Protein AF-A0A439CLV7-F1 (afdb_monomer_lite)

Sequence (83 aa):
MRVNENLAISTPQVLLVPYDPHHVGRYHQWMQNEDLREATASDLLTLEEEYENQQSWRTAHDKLTFIVCQPAAASPTSAGSED

Secondary structure (DSSP, 8-state):
--TTTT--EE-SS-EEEE--GGGHHHHHHHTT-HHHHHHHT-----HHHHHHHHHHHHH-SS---EEEEPPPPPP--------

Foldseek 3Di:
DAPCQQPWDADQFKIWDADDPVCLVVVLVQLVDPVSCVVVVHDNDDSVVSSVVSVCQSPDPPHGDTDIDGHDPPDPDPPPPDD

Radius of gyration: 17.18 Å; chains: 1; bounding box: 36×41×47 Å

Structure (mmCIF, N/CA/C/O backbone):
data_AF-A0A439CLV7-F1
#
_entry.id   AF-A0A439CLV7-F1
#
loop_
_atom_site.group_PDB
_atom_site.id
_atom_site.type_symbol
_atom_site.label_atom_id
_atom_site.label_alt_id
_atom_site.label_comp_id
_atom_site.label_asym_id
_atom_site.label_entity_id
_atom_site.label_seq_id
_atom_site.pdbx_PDB_ins_code
_atom_site.Cartn_x
_atom_site.Cartn_y
_atom_site.Cartn_z
_atom_site.occupancy
_atom_site.B_iso_or_equiv
_atom_site.auth_seq_id
_atom_site.auth_comp_id
_atom_site.auth_asym_id
_atom_site.auth_atom_id
_atom_site.pdbx_PDB_model_num
ATOM 1 N N . MET A 1 1 ? -10.419 -2.003 -6.697 1.00 82.06 1 MET A N 1
ATOM 2 C CA . MET A 1 1 ? -10.841 -1.089 -5.639 1.00 82.06 1 MET A CA 1
ATOM 3 C C . MET A 1 1 ? -11.733 0.028 -6.199 1.00 82.06 1 MET A C 1
ATOM 5 O O . MET A 1 1 ? -11.453 1.201 -5.979 1.00 82.06 1 MET A O 1
ATOM 9 N N . ARG A 1 2 ? -12.806 -0.294 -6.944 1.00 80.38 2 ARG A N 1
ATOM 10 C CA . ARG A 1 2 ? -13.732 0.746 -7.452 1.00 80.38 2 ARG A CA 1
ATOM 11 C C . ARG A 1 2 ? -14.754 1.192 -6.407 1.00 80.38 2 ARG A C 1
ATOM 13 O O . ARG A 1 2 ? -15.118 2.354 -6.372 1.00 80.38 2 ARG A O 1
ATOM 20 N N . VAL A 1 3 ? -15.215 0.274 -5.557 1.00 85.69 3 VAL A N 1
ATOM 21 C CA . VAL A 1 3 ? -16.316 0.538 -4.613 1.00 85.69 3 VAL A CA 1
ATOM 22 C C . VAL A 1 3 ? -15.870 1.383 -3.416 1.00 85.69 3 VAL A C 1
ATOM 24 O O . VAL A 1 3 ? -16.598 2.265 -2.979 1.00 85.69 3 VAL A O 1
ATOM 27 N N . ASN A 1 4 ? -14.673 1.137 -2.887 1.00 82.50 4 ASN A N 1
ATOM 28 C CA . ASN A 1 4 ? -14.124 1.812 -1.704 1.00 82.50 4 ASN A CA 1
ATOM 29 C C . ASN A 1 4 ? -13.086 2.885 -2.061 1.00 82.50 4 ASN A C 1
ATOM 31 O O . ASN A 1 4 ? -12.261 3.245 -1.228 1.00 82.50 4 ASN A O 1
ATOM 35 N N . GLU A 1 5 ? -13.104 3.380 -3.295 1.00 87.56 5 GLU A N 1
ATOM 36 C CA . GLU A 1 5 ? -12.038 4.234 -3.804 1.00 87.56 5 GLU A CA 1
ATOM 37 C C . GLU A 1 5 ? -11.835 5.550 -3.051 1.00 87.56 5 GLU A C 1
ATOM 39 O O . GLU A 1 5 ? -10.719 6.048 -2.989 1.00 87.56 5 GLU A O 1
ATOM 44 N N . ASN A 1 6 ? -12.904 6.076 -2.457 1.00 91.56 6 ASN A N 1
ATOM 45 C CA . ASN A 1 6 ? -12.896 7.302 -1.662 1.00 91.56 6 ASN A CA 1
ATOM 46 C C . ASN A 1 6 ? -13.255 7.028 -0.192 1.00 91.56 6 ASN A C 1
ATOM 48 O O . ASN A 1 6 ? -13.664 7.937 0.529 1.00 91.56 6 ASN A O 1
ATOM 52 N N . LEU A 1 7 ? -13.172 5.769 0.250 1.00 93.25 7 LEU A N 1
ATOM 53 C CA . LEU A 1 7 ? -13.590 5.364 1.588 1.00 93.25 7 LEU A CA 1
ATOM 54 C C . LEU A 1 7 ? -12.371 5.129 2.477 1.00 93.25 7 LEU A C 1
ATOM 56 O O . LEU A 1 7 ? -11.690 4.115 2.348 1.00 93.25 7 LEU A O 1
ATOM 60 N N . ALA A 1 8 ? -12.141 6.038 3.420 1.00 95.38 8 ALA A N 1
ATOM 61 C CA . ALA A 1 8 ? -11.262 5.790 4.555 1.00 95.38 8 ALA A CA 1
ATOM 62 C C . ALA A 1 8 ? -12.067 5.223 5.737 1.00 95.38 8 ALA A C 1
ATOM 64 O O . ALA A 1 8 ? -13.201 5.639 5.979 1.00 95.38 8 ALA A O 1
ATOM 65 N N . ILE A 1 9 ? -11.471 4.297 6.490 1.00 95.56 9 ILE A N 1
ATOM 66 C CA . ILE A 1 9 ? -12.053 3.726 7.712 1.00 95.56 9 ILE A CA 1
ATOM 67 C C . ILE A 1 9 ? -11.216 4.208 8.892 1.00 95.56 9 ILE A C 1
ATOM 69 O O . ILE A 1 9 ? -10.032 3.895 8.983 1.00 95.56 9 ILE A O 1
ATOM 73 N N . SER A 1 10 ? -11.825 4.970 9.798 1.00 96.62 10 SER A N 1
ATOM 74 C CA . SER A 1 10 ? -11.146 5.530 10.967 1.00 96.62 10 SER A CA 1
ATOM 75 C C . SER A 1 10 ? -11.703 4.931 12.254 1.00 96.62 10 SER A C 1
ATOM 77 O O . SER A 1 10 ? -12.915 4.893 12.460 1.00 96.62 10 SER A O 1
ATOM 79 N N . THR A 1 11 ? -10.808 4.462 13.119 1.00 95.56 11 THR A N 1
ATOM 80 C CA . THR A 1 11 ? -11.116 3.954 14.460 1.00 95.56 11 THR A CA 1
ATOM 81 C C . THR A 1 11 ? -10.115 4.534 15.467 1.00 95.56 11 THR A C 1
ATOM 83 O O . THR A 1 11 ? -9.067 5.039 15.057 1.00 95.56 11 THR A O 1
ATOM 86 N N . PRO A 1 12 ? -10.354 4.405 16.785 1.00 95.25 12 PRO A N 1
ATOM 87 C CA . PRO A 1 12 ? -9.367 4.802 17.793 1.00 95.25 12 PRO A CA 1
ATOM 88 C C . PRO A 1 12 ? -8.039 4.029 17.731 1.00 95.25 12 PRO A C 1
ATOM 90 O O . PRO A 1 12 ? -7.055 4.476 18.311 1.00 95.25 12 PRO A O 1
ATOM 93 N N . GLN A 1 13 ? -8.002 2.867 17.069 1.00 95.56 13 GLN A N 1
ATOM 94 C CA . GLN A 1 13 ? -6.822 1.995 17.017 1.00 95.56 13 GLN A CA 1
ATOM 95 C C . GLN A 1 13 ? -6.077 2.060 15.682 1.00 95.56 13 GLN A C 1
ATOM 97 O O . GLN A 1 13 ? -4.871 1.837 15.646 1.00 95.56 13 GLN A O 1
ATOM 102 N N . VAL A 1 14 ? -6.783 2.339 14.586 1.00 96.75 14 VAL A N 1
ATOM 103 C CA . VAL A 1 14 ? -6.227 2.286 13.232 1.00 96.75 14 VAL A CA 1
ATOM 104 C C . VAL A 1 14 ? -6.978 3.207 12.279 1.00 96.75 14 VAL A C 1
ATOM 106 O O . 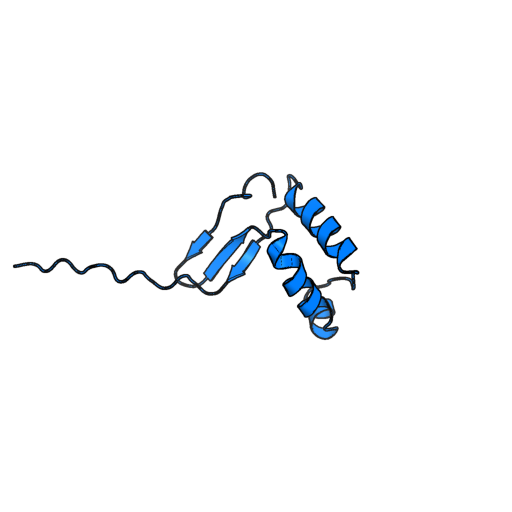VAL A 1 14 ? -8.199 3.372 12.383 1.00 96.75 14 VAL A O 1
ATOM 109 N N . LEU A 1 15 ? -6.240 3.767 11.323 1.00 97.00 15 LEU A N 1
ATOM 110 C CA . LEU A 1 15 ? -6.779 4.422 10.138 1.00 97.00 15 LEU A CA 1
ATOM 111 C C . LEU A 1 15 ? -6.440 3.572 8.910 1.00 97.00 15 LEU A C 1
ATOM 113 O O . LEU A 1 15 ? -5.278 3.254 8.678 1.00 97.00 15 LEU A O 1
ATOM 117 N N . LEU A 1 16 ? -7.442 3.227 8.111 1.00 96.81 16 LEU A N 1
ATOM 118 C CA . LEU A 1 16 ? -7.271 2.568 6.820 1.00 96.81 16 LEU A CA 1
ATOM 119 C C . LEU A 1 16 ? -7.609 3.570 5.722 1.00 96.81 16 LEU A C 1
ATOM 121 O O . LEU A 1 16 ? -8.737 4.065 5.672 1.00 96.81 16 LEU A O 1
ATOM 125 N N . VAL A 1 17 ? -6.655 3.866 4.844 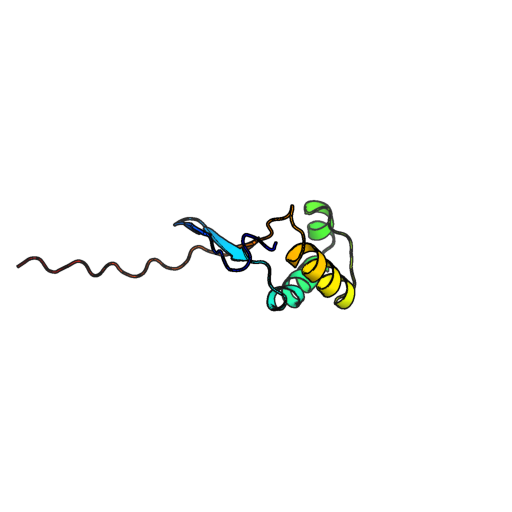1.00 96.06 17 VAL A N 1
ATOM 126 C CA . VAL A 1 17 ? -6.871 4.746 3.682 1.00 96.06 17 VAL A CA 1
ATOM 127 C C . VAL A 1 17 ? -6.781 3.947 2.384 1.00 96.06 17 VAL A C 1
ATOM 129 O O . VAL A 1 17 ? -6.042 2.960 2.348 1.00 96.06 17 VAL A O 1
ATOM 132 N N . PRO A 1 18 ? -7.507 4.322 1.318 1.00 95.88 18 PRO A N 1
ATOM 133 C CA . PRO A 1 18 ? -7.359 3.685 0.013 1.00 95.88 18 PRO A CA 1
ATOM 134 C C . PRO A 1 18 ? -5.897 3.669 -0.459 1.00 95.88 18 PRO A C 1
ATOM 136 O O . PRO A 1 18 ? -5.166 4.651 -0.316 1.00 95.88 18 PRO A O 1
ATOM 139 N N . TYR A 1 19 ? -5.453 2.545 -1.026 1.00 95.19 19 TYR A N 1
ATOM 140 C CA . TYR A 1 19 ? -4.121 2.460 -1.629 1.00 95.19 19 TYR A CA 1
ATOM 141 C C . TYR A 1 19 ? -4.060 3.216 -2.969 1.00 95.19 19 TYR A C 1
ATOM 143 O O . TYR A 1 19 ? -4.461 2.696 -4.012 1.00 95.19 19 TYR A O 1
ATOM 151 N N . ASP A 1 20 ? -3.553 4.449 -2.919 1.00 95.12 20 ASP A N 1
ATOM 152 C CA . ASP A 1 20 ? -3.387 5.353 -4.071 1.00 95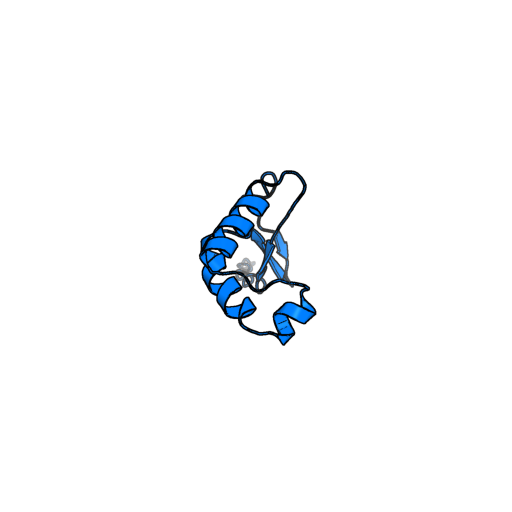.12 20 ASP A CA 1
ATOM 153 C C . ASP A 1 20 ? -1.953 5.427 -4.641 1.00 95.12 20 ASP A C 1
ATOM 155 O O . ASP A 1 20 ? -0.999 5.114 -3.922 1.00 95.12 20 ASP A O 1
ATOM 159 N N . PRO A 1 21 ? -1.768 5.927 -5.887 1.00 96.38 21 PRO A N 1
ATOM 160 C CA . PRO A 1 21 ? -0.471 5.948 -6.577 1.00 96.38 21 PRO A CA 1
ATOM 161 C C . PRO A 1 21 ? 0.669 6.625 -5.806 1.00 96.38 21 PRO A C 1
ATOM 163 O O . PRO A 1 21 ? 1.818 6.209 -5.895 1.00 96.38 21 PRO A O 1
ATOM 166 N N . HIS A 1 22 ? 0.376 7.649 -5.001 1.00 96.62 22 HIS A N 1
ATOM 167 C CA . HIS A 1 22 ? 1.403 8.355 -4.227 1.00 96.62 22 HIS A CA 1
ATOM 168 C C . HIS A 1 22 ? 2.039 7.492 -3.119 1.00 96.62 22 HIS A C 1
ATOM 170 O O . HIS A 1 22 ? 3.102 7.840 -2.605 1.00 96.62 22 HIS A O 1
ATOM 176 N N . HIS A 1 23 ? 1.424 6.363 -2.755 1.00 97.06 23 HIS A N 1
ATOM 177 C CA . HIS A 1 23 ? 1.992 5.401 -1.810 1.00 97.06 23 HIS A CA 1
ATOM 178 C C . HIS A 1 23 ? 3.007 4.449 -2.459 1.00 97.06 23 HIS A C 1
ATOM 180 O O . HIS A 1 23 ? 3.853 3.907 -1.746 1.00 97.06 23 HIS A O 1
ATOM 186 N N . VAL A 1 24 ? 2.950 4.262 -3.785 1.00 97.81 24 VAL A N 1
ATOM 187 C CA . VAL A 1 24 ? 3.739 3.256 -4.521 1.00 97.81 24 VAL A CA 1
ATOM 188 C C . VAL A 1 24 ? 5.233 3.423 -4.266 1.00 97.81 24 VAL A C 1
ATOM 190 O O . VAL A 1 24 ? 5.909 2.459 -3.932 1.00 97.81 24 VAL A O 1
ATOM 193 N N . GLY A 1 25 ? 5.752 4.654 -4.313 1.00 98.00 25 GLY A N 1
ATOM 194 C CA . GLY A 1 25 ? 7.178 4.903 -4.080 1.00 98.00 25 GLY A CA 1
ATOM 195 C C . GLY A 1 25 ? 7.662 4.454 -2.694 1.00 98.00 25 GLY A C 1
ATOM 196 O O . GLY A 1 25 ? 8.754 3.903 -2.571 1.00 98.00 25 GLY A O 1
ATOM 197 N N . ARG A 1 26 ? 6.844 4.639 -1.649 1.00 96.94 26 ARG A N 1
ATOM 198 C CA . ARG A 1 26 ? 7.168 4.173 -0.292 1.00 96.94 26 ARG A CA 1
ATOM 199 C C . ARG A 1 26 ? 7.028 2.656 -0.172 1.00 96.94 26 ARG A C 1
ATOM 201 O O . ARG A 1 26 ? 7.890 2.024 0.427 1.00 96.94 26 ARG A O 1
ATOM 208 N N . TYR A 1 27 ? 5.971 2.084 -0.743 1.00 95.81 27 TYR A N 1
ATOM 209 C CA . TYR A 1 27 ? 5.772 0.636 -0.761 1.00 95.81 27 TYR A CA 1
ATOM 210 C C . TYR A 1 27 ? 6.932 -0.079 -1.468 1.00 95.81 27 TYR A C 1
ATOM 212 O O . TYR A 1 27 ? 7.520 -0.997 -0.904 1.00 95.81 27 TYR A O 1
ATOM 220 N N . HIS A 1 28 ? 7.356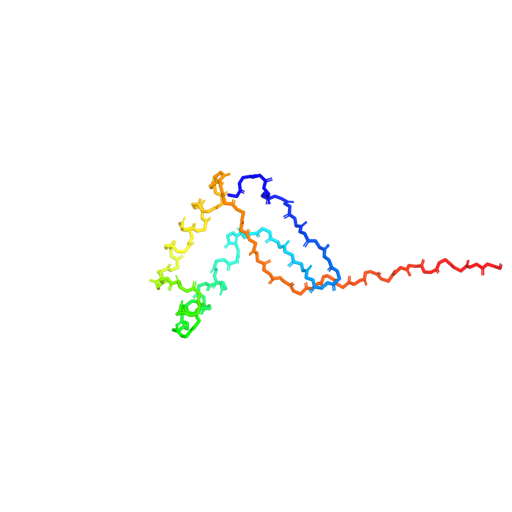 0.421 -2.629 1.00 97.69 28 HIS A N 1
ATOM 221 C CA . HIS A 1 28 ? 8.486 -0.116 -3.383 1.00 97.69 28 HIS A CA 1
ATOM 222 C C . HIS A 1 28 ? 9.799 -0.085 -2.585 1.00 97.69 28 HIS A C 1
ATOM 224 O O . HIS A 1 28 ? 10.572 -1.041 -2.636 1.00 97.69 28 HIS A O 1
ATOM 230 N N . GLN A 1 29 ? 10.045 0.980 -1.807 1.00 97.69 29 GLN A N 1
ATOM 231 C CA . GLN A 1 29 ? 11.194 1.047 -0.894 1.00 97.69 29 GLN A CA 1
ATOM 232 C C . GLN A 1 29 ? 11.143 -0.051 0.172 1.00 97.69 29 GLN A C 1
ATOM 234 O O . GLN A 1 29 ? 12.170 -0.657 0.468 1.00 97.69 29 GLN A O 1
ATOM 239 N N . TRP A 1 30 ? 9.965 -0.324 0.738 1.00 95.69 30 TRP A N 1
ATOM 240 C CA . TRP A 1 30 ? 9.793 -1.428 1.682 1.00 95.69 30 TRP A CA 1
ATOM 241 C C . TRP A 1 30 ? 10.052 -2.779 1.019 1.00 95.69 30 TRP A C 1
ATOM 243 O O . TRP A 1 30 ? 10.791 -3.591 1.572 1.00 95.69 30 TRP A O 1
ATOM 253 N N . MET A 1 31 ? 9.523 -2.987 -0.190 1.00 97.06 31 MET A N 1
ATOM 254 C CA . MET A 1 31 ? 9.694 -4.228 -0.951 1.00 97.06 31 MET A CA 1
ATOM 255 C C . MET A 1 31 ? 11.133 -4.468 -1.420 1.00 97.06 31 MET A C 1
ATOM 257 O O . MET A 1 31 ? 11.418 -5.534 -1.950 1.00 97.06 31 MET A O 1
ATOM 261 N N . GLN A 1 32 ? 12.082 -3.556 -1.174 1.00 97.25 32 GLN A N 1
ATOM 262 C CA . GLN A 1 32 ? 13.510 -3.855 -1.345 1.00 97.25 32 GLN A CA 1
ATOM 263 C C . GLN A 1 32 ? 14.053 -4.804 -0.264 1.00 97.25 32 GLN A C 1
ATOM 265 O O . GLN A 1 32 ? 15.054 -5.483 -0.498 1.00 97.25 32 GLN A O 1
ATOM 270 N N . ASN A 1 33 ? 13.393 -4.906 0.894 1.00 98.00 33 ASN A N 1
ATOM 271 C CA . ASN A 1 33 ? 13.782 -5.811 1.973 1.00 98.00 33 ASN A CA 1
ATOM 272 C C . ASN A 1 33 ? 13.282 -7.249 1.713 1.00 98.00 33 ASN A C 1
ATOM 274 O O . ASN A 1 33 ? 12.096 -7.463 1.481 1.00 98.00 33 ASN A O 1
ATOM 278 N N . GLU A 1 34 ? 14.189 -8.228 1.761 1.00 97.62 34 GLU A N 1
ATOM 279 C CA . GLU A 1 34 ? 13.888 -9.639 1.477 1.00 97.62 34 GLU A CA 1
ATOM 280 C C . GLU A 1 34 ? 12.993 -10.294 2.530 1.00 97.62 34 GLU A C 1
ATOM 282 O O . GLU A 1 34 ? 11.965 -10.857 2.162 1.00 97.62 34 GLU A O 1
ATOM 287 N N . ASP A 1 35 ? 13.310 -10.135 3.817 1.00 97.81 35 ASP A N 1
ATOM 288 C CA . ASP A 1 35 ? 12.514 -10.694 4.918 1.00 97.81 35 ASP A CA 1
ATOM 289 C C . ASP A 1 35 ? 11.062 -10.191 4.874 1.00 97.81 35 ASP A C 1
ATOM 291 O O . ASP A 1 35 ? 10.112 -10.931 5.131 1.00 97.81 35 ASP A O 1
ATOM 295 N N . LEU A 1 36 ? 10.870 -8.916 4.520 1.00 96.38 36 LEU A N 1
ATOM 296 C CA . LEU A 1 36 ? 9.548 -8.314 4.384 1.00 96.38 36 LEU A CA 1
ATOM 297 C C . LEU A 1 36 ? 8.783 -8.891 3.186 1.00 96.38 36 LEU A C 1
ATOM 299 O O . LEU A 1 36 ? 7.585 -9.161 3.302 1.00 96.38 36 LEU A O 1
ATOM 303 N N . ARG A 1 37 ? 9.452 -9.083 2.043 1.00 97.06 37 ARG A N 1
ATOM 304 C CA . ARG A 1 37 ? 8.849 -9.735 0.872 1.00 97.06 37 ARG A CA 1
ATOM 305 C C . ARG A 1 37 ? 8.429 -11.162 1.203 1.00 97.06 37 ARG A C 1
ATOM 307 O O . ARG A 1 37 ? 7.289 -11.519 0.925 1.00 97.06 37 ARG A O 1
ATOM 314 N N . GLU A 1 38 ? 9.288 -11.934 1.867 1.00 97.31 38 GLU A N 1
ATOM 315 C CA . GLU A 1 38 ? 8.971 -13.300 2.299 1.00 97.31 38 GLU A CA 1
ATOM 316 C C . GLU A 1 38 ? 7.776 -13.317 3.264 1.00 97.31 38 GLU A C 1
ATOM 318 O O . GLU A 1 38 ? 6.801 -14.032 3.033 1.00 97.31 38 GLU A O 1
ATOM 323 N N . ALA A 1 39 ? 7.786 -12.459 4.290 1.00 97.12 39 ALA A N 1
ATOM 324 C CA . ALA A 1 39 ? 6.706 -12.370 5.275 1.00 97.12 39 ALA A CA 1
ATOM 325 C C . ALA A 1 39 ? 5.356 -11.929 4.679 1.00 97.12 39 ALA A C 1
ATOM 327 O O . ALA A 1 39 ? 4.303 -12.231 5.243 1.00 97.12 39 ALA A O 1
ATOM 328 N N . THR A 1 40 ? 5.375 -11.203 3.559 1.00 93.44 40 THR A N 1
ATOM 329 C CA . THR A 1 40 ? 4.169 -10.719 2.867 1.00 93.44 40 THR A CA 1
ATOM 330 C C . THR A 1 40 ? 3.822 -11.520 1.612 1.00 93.44 40 THR A C 1
ATOM 332 O O . THR A 1 40 ? 2.812 -11.216 0.981 1.00 93.44 40 THR A O 1
ATOM 335 N N . ALA A 1 41 ? 4.622 -12.538 1.268 1.00 95.19 41 ALA A N 1
ATOM 336 C CA . ALA A 1 41 ? 4.552 -13.276 0.006 1.00 95.19 41 ALA A CA 1
ATOM 337 C C . ALA A 1 41 ? 4.513 -12.352 -1.232 1.00 95.19 41 ALA A C 1
ATOM 339 O O . ALA A 1 41 ? 3.759 -12.595 -2.174 1.00 95.19 41 ALA A O 1
ATOM 340 N N . SER A 1 42 ? 5.302 -11.273 -1.200 1.00 94.25 42 SER A N 1
ATOM 341 C CA . SER A 1 42 ? 5.412 -10.305 -2.295 1.00 94.25 42 SER A CA 1
ATOM 342 C C . SER A 1 42 ? 6.601 -10.634 -3.196 1.00 94.25 42 SER A C 1
ATOM 344 O O . SER A 1 42 ? 7.687 -10.954 -2.710 1.00 94.25 42 SER A O 1
ATOM 346 N N . ASP A 1 43 ? 6.421 -10.487 -4.504 1.00 95.81 43 ASP A N 1
ATOM 347 C CA . ASP A 1 43 ? 7.509 -10.594 -5.475 1.00 95.81 43 ASP A CA 1
ATOM 348 C C . ASP A 1 43 ? 8.343 -9.303 -5.520 1.00 95.81 43 ASP A C 1
ATOM 350 O O . ASP A 1 43 ? 7.869 -8.217 -5.180 1.00 95.81 43 ASP A O 1
ATOM 354 N N . LEU A 1 44 ? 9.607 -9.404 -5.947 1.00 97.12 44 LEU A N 1
ATOM 355 C CA . LEU A 1 44 ? 10.416 -8.220 -6.233 1.00 97.12 44 LEU A CA 1
ATOM 356 C C . LEU A 1 44 ? 10.031 -7.669 -7.607 1.00 97.12 44 LEU A C 1
ATOM 358 O O . LEU A 1 44 ? 10.331 -8.286 -8.627 1.00 97.12 44 LEU A O 1
ATOM 362 N N . LEU A 1 45 ? 9.415 -6.492 -7.612 1.00 97.94 45 LEU A N 1
ATOM 363 C CA . LEU A 1 45 ? 9.014 -5.778 -8.819 1.00 97.94 45 LEU A CA 1
ATOM 364 C C . LEU A 1 45 ? 9.867 -4.524 -9.021 1.00 97.94 45 LEU A C 1
ATOM 366 O O . LEU A 1 45 ? 10.380 -3.926 -8.068 1.00 97.94 45 LEU A O 1
ATOM 370 N N . THR A 1 46 ? 10.007 -4.097 -10.271 1.00 98.31 46 THR A N 1
ATOM 371 C CA . THR A 1 46 ? 10.495 -2.758 -10.610 1.00 98.31 46 THR A CA 1
ATOM 372 C C . THR A 1 46 ? 9.481 -1.695 -10.179 1.00 98.31 46 THR A C 1
ATOM 374 O O . THR A 1 46 ? 8.298 -1.969 -9.992 1.00 98.31 46 THR A O 1
ATOM 377 N N . LEU A 1 47 ? 9.925 -0.442 -10.032 1.00 98.19 47 LEU A N 1
ATOM 378 C CA . LEU A 1 47 ? 9.023 0.648 -9.645 1.00 98.19 47 LEU A CA 1
ATOM 379 C C . LEU A 1 47 ? 7.864 0.832 -10.643 1.00 98.19 47 LEU A C 1
ATOM 381 O O . LEU A 1 47 ? 6.758 1.165 -10.233 1.00 98.19 47 LEU A O 1
ATOM 385 N N . GLU A 1 48 ? 8.115 0.631 -11.937 1.00 98.31 48 GLU A N 1
ATOM 386 C CA . GLU A 1 48 ? 7.091 0.725 -12.984 1.00 98.31 48 GLU A CA 1
ATOM 387 C C . GLU A 1 48 ? 6.038 -0.381 -12.837 1.00 98.31 48 GLU A C 1
ATOM 389 O O . GLU A 1 48 ? 4.846 -0.082 -12.780 1.00 98.31 48 GLU A O 1
ATOM 394 N N . GLU A 1 49 ? 6.473 -1.628 -12.647 1.00 98.38 49 GLU A N 1
ATOM 395 C CA . GLU A 1 49 ? 5.582 -2.768 -12.393 1.00 98.38 49 GLU A CA 1
ATOM 396 C C . GLU A 1 49 ? 4.735 -2.572 -11.122 1.00 98.38 49 GLU A C 1
ATOM 398 O O . GLU A 1 49 ? 3.568 -2.960 -11.092 1.00 98.38 49 GLU A O 1
ATOM 403 N N . GLU A 1 50 ? 5.263 -1.914 -10.084 1.00 98.00 50 GLU A N 1
ATOM 404 C CA . GLU A 1 50 ? 4.482 -1.575 -8.885 1.00 98.00 50 GLU A CA 1
ATOM 405 C C . GLU A 1 50 ? 3.344 -0.586 -9.181 1.00 98.00 50 GLU A C 1
ATOM 407 O O . GLU A 1 50 ? 2.236 -0.731 -8.651 1.00 98.00 50 GLU A O 1
ATOM 412 N N . TYR A 1 51 ? 3.577 0.406 -10.049 1.00 98.38 51 TYR A N 1
ATOM 413 C CA . TYR A 1 51 ? 2.517 1.316 -10.496 1.00 98.38 51 TYR A CA 1
ATOM 414 C C . TYR A 1 51 ? 1.458 0.580 -11.324 1.00 98.38 51 TYR A C 1
ATOM 416 O O . TYR A 1 51 ? 0.260 0.799 -11.118 1.00 98.38 51 TYR A O 1
ATOM 424 N N . GLU A 1 52 ? 1.869 -0.315 -12.223 1.00 98.12 52 GLU A N 1
ATOM 425 C CA . GLU A 1 52 ? 0.943 -1.138 -13.009 1.00 98.12 52 GLU A CA 1
ATOM 426 C C . GLU A 1 52 ? 0.102 -2.056 -12.111 1.00 98.12 52 GLU A C 1
ATOM 428 O O . GLU A 1 52 ? -1.129 -2.117 -12.236 1.00 98.12 52 GLU A O 1
ATOM 433 N N . ASN A 1 53 ? 0.744 -2.722 -11.150 1.00 96.12 53 ASN A N 1
ATOM 434 C CA . ASN A 1 53 ? 0.081 -3.598 -10.194 1.00 96.12 53 ASN A CA 1
ATOM 435 C C . ASN A 1 53 ? -0.906 -2.811 -9.317 1.00 96.12 53 ASN A C 1
ATOM 437 O O . ASN A 1 53 ? -2.069 -3.212 -9.195 1.00 96.12 53 ASN A O 1
ATOM 441 N N . GLN A 1 54 ? -0.504 -1.644 -8.795 1.00 96.31 54 GLN A N 1
ATOM 442 C CA . GLN A 1 54 ? -1.393 -0.753 -8.045 1.00 96.31 54 GLN A CA 1
ATOM 443 C C . GLN A 1 54 ? -2.610 -0.338 -8.880 1.00 96.31 54 GLN A C 1
ATOM 445 O O . GLN A 1 54 ? -3.738 -0.433 -8.389 1.00 96.31 54 GLN A O 1
ATOM 450 N N . GLN A 1 55 ? -2.423 0.048 -10.144 1.00 96.44 55 GLN A N 1
ATOM 451 C CA . GLN A 1 55 ? -3.520 0.424 -11.039 1.00 96.44 55 GLN A CA 1
ATOM 452 C C . GLN A 1 55 ? -4.477 -0.754 -11.301 1.00 96.44 55 GLN A C 1
ATOM 454 O O . GLN A 1 55 ? -5.707 -0.582 -11.313 1.00 96.44 55 GLN A O 1
ATOM 459 N N . SER A 1 56 ? -3.942 -1.969 -11.460 1.00 95.44 56 SER A N 1
ATOM 460 C CA . SER A 1 56 ? -4.749 -3.185 -11.616 1.00 95.44 56 SER A CA 1
ATOM 461 C C . SER A 1 56 ? -5.609 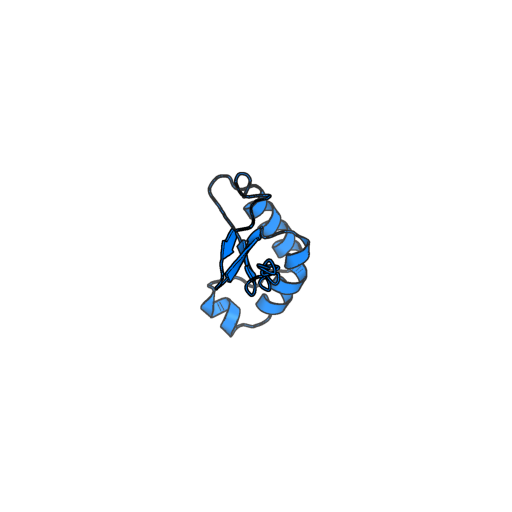-3.448 -10.370 1.00 95.44 56 SER A C 1
ATOM 463 O O . SER A 1 56 ? -6.809 -3.719 -10.465 1.00 95.44 56 SER A O 1
ATOM 465 N N . TRP A 1 57 ? -5.045 -3.263 -9.173 1.00 93.81 57 TRP A N 1
ATOM 466 C CA . TRP A 1 57 ? -5.774 -3.428 -7.916 1.00 93.81 57 TRP A CA 1
ATOM 467 C C . TRP A 1 57 ? -6.777 -2.308 -7.701 1.00 93.81 57 TRP A C 1
ATOM 469 O O . TRP A 1 57 ? -7.883 -2.559 -7.218 1.00 93.81 57 TRP A O 1
ATOM 479 N N . ARG A 1 58 ? -6.442 -1.082 -8.112 1.00 93.12 58 ARG A N 1
ATOM 480 C CA . ARG A 1 58 ? -7.319 0.084 -8.026 1.00 93.12 58 ARG A CA 1
ATOM 481 C C . ARG A 1 58 ? -8.588 -0.118 -8.846 1.00 93.12 58 ARG A C 1
ATOM 483 O O . ARG A 1 58 ? -9.680 0.178 -8.364 1.00 93.12 58 ARG A O 1
ATOM 490 N N . THR A 1 59 ? -8.483 -0.738 -10.014 1.00 92.69 59 THR A N 1
ATOM 491 C CA . THR A 1 59 ? -9.615 -0.970 -10.928 1.00 92.69 59 THR A CA 1
ATOM 492 C C . THR A 1 59 ? -10.351 -2.298 -10.719 1.00 92.69 59 THR A C 1
ATOM 494 O O . THR A 1 59 ? -11.487 -2.428 -11.177 1.00 92.69 59 THR A O 1
ATOM 497 N N . ALA A 1 60 ? -9.778 -3.242 -9.963 1.00 93.50 60 ALA A N 1
ATOM 498 C CA . ALA A 1 60 ? -10.403 -4.530 -9.648 1.00 93.50 60 ALA A CA 1
ATOM 499 C C . ALA A 1 60 ? -11.798 -4.387 -8.995 1.00 93.50 60 ALA A C 1
ATOM 501 O O . ALA A 1 60 ? -12.036 -3.497 -8.173 1.00 93.50 60 ALA A O 1
ATOM 502 N N . HIS A 1 61 ? -12.743 -5.255 -9.349 1.00 92.25 61 HIS A N 1
ATOM 503 C CA . HIS A 1 61 ? -14.121 -5.200 -8.835 1.00 92.25 61 HIS A CA 1
ATOM 504 C C . HIS A 1 61 ? -14.307 -6.016 -7.547 1.00 92.25 61 HIS A C 1
ATOM 506 O O . HIS A 1 61 ? -15.239 -5.776 -6.787 1.00 92.25 61 HIS A O 1
ATOM 512 N N . ASP A 1 62 ? -13.393 -6.945 -7.304 1.00 93.50 62 ASP A N 1
ATOM 513 C CA . ASP A 1 62 ? -13.388 -7.959 -6.252 1.00 93.50 62 ASP A CA 1
ATOM 514 C C . ASP A 1 62 ? -12.324 -7.701 -5.172 1.00 93.50 62 ASP A C 1
ATOM 516 O O . ASP A 1 62 ? -12.222 -8.454 -4.207 1.00 93.50 62 ASP A O 1
ATOM 520 N N . LYS A 1 63 ? -11.538 -6.624 -5.305 1.00 91.75 63 LYS A N 1
ATOM 521 C CA . LYS A 1 63 ? -10.487 -6.251 -4.348 1.00 91.75 63 LYS A CA 1
ATOM 522 C C . LYS A 1 63 ? -10.781 -4.933 -3.641 1.00 91.75 63 LYS A C 1
ATOM 524 O O . LYS A 1 63 ? -11.098 -3.925 -4.286 1.00 91.75 63 LYS A O 1
ATOM 529 N N . LEU A 1 64 ? -10.549 -4.933 -2.329 1.00 94.19 64 LEU A N 1
ATOM 530 C CA . LEU A 1 64 ? -10.447 -3.751 -1.475 1.00 94.19 64 LEU A CA 1
ATOM 531 C C . LEU A 1 64 ? -9.024 -3.714 -0.906 1.00 94.19 64 LEU A C 1
ATOM 533 O O . LEU A 1 64 ? -8.603 -4.670 -0.262 1.00 94.19 64 LEU A O 1
ATOM 537 N N . THR A 1 65 ? -8.275 -2.642 -1.151 1.00 93.50 65 THR A N 1
ATOM 538 C CA . THR A 1 65 ? -6.872 -2.536 -0.717 1.00 93.50 65 THR A CA 1
ATOM 539 C C . THR A 1 65 ? -6.665 -1.255 0.073 1.00 93.50 65 THR A C 1
ATOM 541 O O . THR A 1 65 ? -6.976 -0.171 -0.416 1.00 93.50 65 THR A O 1
ATOM 544 N N . PHE A 1 66 ? -6.112 -1.366 1.274 1.00 95.31 66 PHE A N 1
ATOM 545 C CA . PHE A 1 66 ? -5.895 -0.230 2.160 1.00 95.31 66 PHE A CA 1
ATOM 546 C C . PHE A 1 66 ? -4.432 -0.131 2.575 1.00 95.31 66 PHE A C 1
ATOM 548 O O . PHE A 1 66 ? -3.762 -1.149 2.738 1.00 95.31 66 PHE A O 1
ATOM 555 N N . ILE A 1 67 ? -3.973 1.094 2.816 1.00 95.25 67 ILE A N 1
ATOM 556 C CA . ILE A 1 67 ? -2.775 1.358 3.608 1.00 95.25 67 ILE A CA 1
ATOM 557 C C . ILE A 1 67 ? -3.190 1.508 5.068 1.00 95.25 67 ILE A C 1
ATOM 559 O O . ILE A 1 67 ? -4.117 2.254 5.396 1.00 95.25 67 ILE A O 1
ATOM 563 N N . VAL A 1 68 ? -2.493 0.777 5.936 1.00 95.19 68 VAL A N 1
ATOM 564 C CA . VAL A 1 68 ? -2.663 0.845 7.387 1.00 95.19 68 VAL A CA 1
ATOM 565 C C . VAL A 1 68 ? -1.838 2.010 7.927 1.00 95.19 68 VAL A C 1
ATOM 567 O O . VAL A 1 68 ? -0.616 2.040 7.790 1.00 95.19 68 VAL A O 1
ATOM 570 N N . CYS A 1 69 ? -2.513 2.958 8.562 1.00 95.06 69 CYS A N 1
ATOM 571 C CA . CYS A 1 69 ? -1.941 4.148 9.173 1.00 95.06 69 CYS A CA 1
ATOM 572 C C . CYS A 1 69 ? -2.204 4.155 10.685 1.00 95.06 69 CYS A C 1
ATOM 574 O O . CYS A 1 69 ? -3.135 3.516 11.186 1.00 95.06 69 CYS A O 1
ATOM 576 N N . GLN A 1 70 ? -1.410 4.940 11.415 1.00 95.94 70 GLN A N 1
ATOM 577 C CA . GLN A 1 70 ? -1.724 5.275 12.804 1.00 95.94 70 GLN A CA 1
ATOM 578 C C . GLN A 1 70 ? -3.113 5.934 12.890 1.00 95.94 70 GLN A C 1
ATOM 580 O O . GLN A 1 70 ? -3.501 6.645 11.956 1.00 95.94 70 GLN A O 1
ATOM 585 N N . PRO A 1 71 ? -3.866 5.715 13.984 1.00 95.56 71 PRO A N 1
ATOM 586 C CA . PRO A 1 71 ? -5.162 6.354 14.162 1.00 95.56 71 PRO A CA 1
ATOM 587 C C . PRO A 1 71 ? -5.022 7.877 14.103 1.00 95.56 71 PRO A C 1
ATOM 589 O O . PRO A 1 71 ? -4.035 8.449 14.572 1.00 95.56 71 PRO A O 1
ATOM 592 N N . ALA A 1 72 ? -6.015 8.533 13.502 1.00 88.12 72 ALA A N 1
ATOM 593 C CA . ALA A 1 72 ? -6.053 9.987 13.463 1.00 88.12 72 ALA A CA 1
ATOM 594 C C . ALA A 1 72 ? -6.096 10.520 14.900 1.00 88.12 72 ALA A C 1
ATOM 596 O O . ALA A 1 72 ? -6.809 9.971 15.744 1.00 88.12 72 ALA A O 1
ATOM 597 N N . ALA A 1 73 ? -5.331 11.576 15.185 1.00 81.50 73 ALA A N 1
ATOM 598 C CA . ALA A 1 73 ? -5.381 12.216 16.490 1.00 81.50 73 ALA A CA 1
ATOM 599 C C . ALA A 1 73 ? -6.838 12.576 16.814 1.00 81.50 73 ALA A C 1
ATOM 601 O O . ALA A 1 73 ? -7.526 13.186 15.990 1.00 81.50 73 ALA A O 1
ATOM 602 N N . ALA A 1 74 ? -7.309 12.183 18.000 1.00 68.44 74 ALA A N 1
ATOM 603 C CA . ALA A 1 74 ? -8.614 12.608 18.474 1.00 68.44 74 ALA A CA 1
ATOM 604 C C . ALA A 1 74 ? -8.626 14.140 18.465 1.00 68.44 74 ALA A C 1
ATOM 606 O O . ALA A 1 74 ? -7.801 14.775 19.126 1.00 68.44 74 ALA A O 1
ATOM 607 N N . SER A 1 75 ? -9.528 14.737 17.684 1.00 60.25 75 SER A N 1
ATOM 608 C CA . SER A 1 75 ? -9.793 16.165 17.829 1.00 60.25 75 SER A CA 1
ATOM 609 C C . SER A 1 75 ? -10.218 16.380 19.282 1.00 60.25 75 SER A C 1
ATOM 611 O O . SER A 1 75 ? -11.056 15.607 19.754 1.00 60.25 7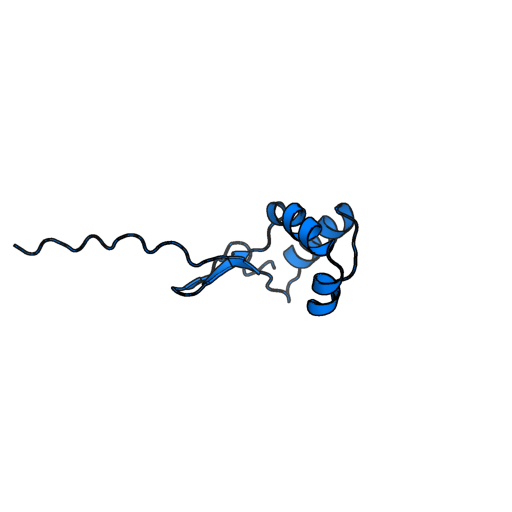5 SER A O 1
ATOM 613 N N . PRO A 1 76 ? -9.642 17.346 20.021 1.00 58.88 76 PRO A N 1
ATOM 614 C CA . PRO A 1 76 ? -10.102 17.621 21.369 1.00 58.88 76 PRO A CA 1
ATOM 615 C C . PRO A 1 76 ? -11.580 17.979 21.265 1.00 58.88 76 PRO A C 1
ATOM 617 O O . PRO A 1 76 ? -11.938 19.003 20.682 1.00 58.88 76 PRO A O 1
ATOM 620 N N . THR A 1 77 ? -12.444 17.100 21.771 1.00 55.12 77 THR A N 1
ATOM 621 C CA . THR A 1 77 ? -13.849 17.418 21.981 1.00 55.12 77 THR A CA 1
ATOM 622 C C . THR A 1 77 ? -13.847 18.677 22.828 1.00 55.12 77 THR A C 1
ATOM 624 O O . THR A 1 77 ? -13.346 18.656 23.952 1.00 55.12 77 THR A O 1
ATOM 627 N N . SER A 1 78 ? -14.327 19.789 22.274 1.00 57.56 78 SER A N 1
ATOM 628 C CA . SER A 1 78 ? -14.607 20.986 23.051 1.00 57.56 78 SER A CA 1
ATOM 629 C C . SER A 1 78 ? -15.610 20.573 24.121 1.00 57.56 78 SER A C 1
ATOM 631 O O . SER A 1 78 ? -16.799 20.433 23.835 1.00 57.56 78 SER A O 1
ATOM 633 N N . ALA A 1 79 ? -15.113 20.278 25.323 1.00 54.16 79 ALA A N 1
ATOM 634 C CA . ALA A 1 79 ? -15.941 20.120 26.497 1.00 54.16 79 ALA A CA 1
ATOM 635 C C . ALA A 1 79 ? -16.661 21.456 26.656 1.00 54.16 79 ALA A C 1
ATOM 637 O O . ALA A 1 79 ? -16.026 22.477 26.921 1.00 54.16 79 ALA A O 1
ATOM 638 N N . GLY A 1 80 ? -17.961 21.457 26.358 1.00 50.69 80 GLY A N 1
ATOM 639 C CA . GLY A 1 80 ? -18.817 22.592 26.639 1.00 50.69 80 GLY A CA 1
ATOM 640 C C . GLY A 1 80 ? -18.654 22.922 28.113 1.00 50.69 80 GLY A C 1
ATOM 641 O O . GLY A 1 80 ? -18.865 22.069 28.969 1.00 50.69 80 GLY A O 1
ATOM 642 N N . SER A 1 81 ? -18.192 24.133 28.388 1.00 50.44 81 SER A N 1
ATOM 643 C CA . SER A 1 81 ? -18.293 24.749 29.699 1.00 50.44 81 SER A CA 1
ATOM 644 C C . SER A 1 81 ? -19.778 24.828 30.054 1.00 50.44 81 SER A C 1
ATOM 646 O O . SER A 1 81 ? -20.504 25.620 29.454 1.00 50.44 81 SER A O 1
ATOM 648 N N . GLU A 1 82 ? -20.225 23.955 30.952 1.00 47.69 82 GLU A N 1
ATOM 649 C CA . GLU A 1 82 ? -21.485 24.120 31.674 1.00 47.69 82 GLU A CA 1
ATOM 650 C C . GLU A 1 82 ? -21.267 25.203 32.745 1.00 47.69 82 GLU A C 1
ATOM 652 O O . GLU A 1 82 ? -20.283 25.149 33.487 1.00 47.69 82 GLU A O 1
ATOM 657 N N . ASP A 1 83 ? -22.139 26.214 32.720 1.00 40.25 83 ASP A N 1
ATOM 658 C CA . ASP A 1 83 ? -22.265 27.324 33.681 1.00 40.25 83 ASP A CA 1
ATOM 659 C C . ASP A 1 83 ? -22.846 26.816 35.016 1.00 40.25 83 ASP A C 1
ATOM 661 O O . ASP A 1 83 ? -23.828 26.032 34.961 1.00 40.25 83 ASP A O 1
#

Organism: NCBI:txid363999

pLDDT: mean 89.93, std 13.93, range [40.25, 98.38]

InterPro domains:
  IPR039135 N-acetyltransferase 9-like [PTHR13256] (1-73)